Protein AF-A0A411WFN7-F1 (afdb_monomer_lite)

pLDDT: mean 80.56, std 18.32, range [38.44, 97.75]

Organism: NCBI:txid2498113

Foldseek 3Di:
DDDDDPPPPPPPPPPPPPPQDQDQDDVLVVLQAAAPPDLFQKKFKFFWDWDQDPVVRFIFTKTAGPDMGRDDDDGGIAFEWEFDADDSRDDPTDIDTHTDDDPQAGDMFMATFSDDDDRYTYGYPQCGSHWHADPQKTWGQHPVRWIWIAGNVLCVVCSNHGRNSVRIDTDDDPD

Radius of gyration: 21.37 Å; chains: 1; bounding box: 75×38×63 Å

Sequence (175 aa):
MKTGLFLLLIFICSGAWANCDDTSPDLANMLSHPIGSKEIIAVVKGSIHPEFDAEGQVYVDYFDITQSYGLTIPNGRYLLKVNRNWGNECHFYAEDVKLHEQGDGEGTIYLALSRIYGRTLVMPEGTGFGLSLNNNMVIYRTDDREVKQIEQRLFERHVLKGIPTRFWQRLKDND

Secondary structure (DSSP, 8-state):
----------------------S---HHHHTTSPTTSSS--EEEEEEEEEEEETTTTEEEEEEEEEEEESS---SEEEEEEEEE--SSS----EEEE-B--TT---SSEEEEESEEETTEEEEPTT-TT-EEEETTEEEEE-TT--EEEEEHHHHHHHTTT---GGGPEEEPP--

Structu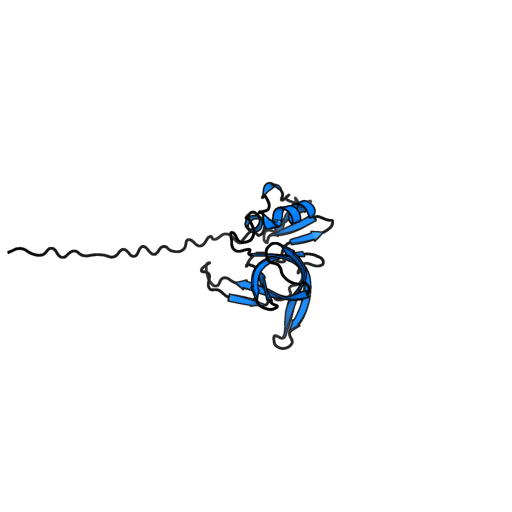re (mmCIF, N/CA/C/O backbone):
data_AF-A0A411WFN7-F1
#
_entry.id   AF-A0A411WFN7-F1
#
loop_
_atom_site.group_PDB
_atom_site.id
_atom_site.type_symbol
_atom_site.label_atom_id
_atom_site.label_alt_id
_atom_site.label_comp_id
_atom_site.label_asym_id
_atom_site.label_entity_id
_atom_site.label_seq_id
_atom_site.pdbx_PDB_ins_code
_atom_site.Cartn_x
_atom_site.Cartn_y
_atom_site.Cartn_z
_atom_site.occupancy
_atom_site.B_iso_or_equiv
_atom_site.auth_seq_id
_atom_site.auth_comp_id
_atom_site.auth_asym_id
_atom_site.auth_atom_id
_atom_site.pdbx_PDB_model_num
ATOM 1 N N . MET A 1 1 ? -56.245 21.376 -46.753 1.00 38.44 1 MET A N 1
ATOM 2 C CA . MET A 1 1 ? -55.102 20.443 -46.604 1.00 38.44 1 MET A CA 1
ATOM 3 C C . MET A 1 1 ? -53.951 21.265 -46.036 1.00 38.44 1 MET A C 1
ATOM 5 O O . MET A 1 1 ? -53.478 22.138 -46.737 1.00 38.44 1 MET A O 1
ATOM 9 N N . LYS A 1 2 ? -53.814 21.391 -44.710 1.00 42.31 2 LYS A N 1
ATOM 10 C CA . LYS A 1 2 ? -53.101 20.521 -43.749 1.00 42.31 2 LYS A CA 1
ATOM 11 C C . LYS A 1 2 ? -51.635 20.246 -44.119 1.00 42.31 2 LYS A C 1
ATOM 13 O O . LYS A 1 2 ? -51.375 19.684 -45.173 1.00 42.31 2 LYS A O 1
ATOM 18 N N . THR A 1 3 ? -50.774 20.525 -43.133 1.00 42.34 3 THR A N 1
ATOM 19 C CA . THR A 1 3 ? -49.349 20.171 -42.952 1.00 42.34 3 THR A CA 1
ATOM 20 C C . THR A 1 3 ? -48.327 21.080 -43.652 1.00 42.34 3 THR A C 1
ATOM 22 O O . THR A 1 3 ? -48.541 21.480 -44.781 1.00 42.34 3 THR A O 1
ATOM 25 N N . GLY A 1 4 ? -47.222 21.488 -43.026 1.00 45.62 4 GLY A N 1
ATOM 26 C CA . GLY A 1 4 ? -46.660 21.051 -41.749 1.00 45.62 4 GLY A CA 1
ATOM 27 C C . GLY A 1 4 ? -45.690 22.085 -41.183 1.00 45.62 4 GLY A C 1
ATOM 28 O O . GLY A 1 4 ? -44.877 22.661 -41.898 1.00 45.62 4 GLY A O 1
ATOM 29 N N . LEU A 1 5 ? -45.830 22.314 -39.880 1.00 48.91 5 LEU A N 1
ATOM 30 C CA . LEU A 1 5 ? -44.915 23.067 -39.038 1.00 48.91 5 LEU A CA 1
ATOM 31 C C . LEU A 1 5 ? -43.575 22.308 -39.003 1.00 48.91 5 LEU A C 1
ATOM 33 O O . LEU A 1 5 ? -43.537 21.159 -38.563 1.00 48.91 5 LEU A O 1
ATOM 37 N N . PHE A 1 6 ? -42.498 22.921 -39.493 1.00 50.00 6 PHE A N 1
ATOM 38 C CA . PHE A 1 6 ? -41.146 22.369 -39.396 1.00 50.00 6 PHE A CA 1
ATOM 39 C C . PHE A 1 6 ? -40.697 22.442 -37.928 1.00 50.00 6 PHE A C 1
ATOM 41 O O . PHE A 1 6 ? -40.321 23.500 -37.427 1.00 50.00 6 PHE A O 1
ATOM 48 N N . LEU A 1 7 ? -40.799 21.319 -37.215 1.00 48.34 7 LEU A N 1
ATOM 49 C CA . LEU A 1 7 ? -40.259 21.150 -35.868 1.00 48.34 7 LEU A CA 1
ATOM 50 C C . LEU A 1 7 ? -38.735 21.008 -35.963 1.00 48.34 7 LEU A C 1
ATOM 52 O O . LEU A 1 7 ? -38.207 19.951 -36.302 1.00 48.34 7 LEU A O 1
ATOM 56 N N . LEU A 1 8 ? -38.040 22.105 -35.672 1.00 49.09 8 LEU A N 1
ATOM 57 C CA . LEU A 1 8 ? -36.602 22.155 -35.425 1.00 49.09 8 LEU A CA 1
ATOM 58 C C . LEU A 1 8 ? -36.316 21.437 -34.094 1.00 49.09 8 LEU A C 1
ATOM 60 O O . LEU A 1 8 ? -36.391 22.027 -33.019 1.00 49.09 8 LEU A O 1
ATOM 64 N N . LEU A 1 9 ? -36.029 20.136 -34.163 1.00 50.72 9 LEU A N 1
ATOM 65 C CA . LEU A 1 9 ? -35.475 19.367 -33.048 1.00 50.72 9 LEU A CA 1
ATOM 66 C C . LEU A 1 9 ? -33.984 19.698 -32.927 1.00 50.72 9 LEU A C 1
ATOM 68 O O . LEU A 1 9 ? -33.127 19.006 -33.472 1.00 50.72 9 LEU A O 1
ATOM 72 N N . ILE A 1 10 ? -33.678 20.784 -32.218 1.00 55.34 10 ILE A N 1
ATOM 73 C CA . ILE A 1 10 ? -32.333 21.024 -31.696 1.00 55.34 10 ILE A CA 1
ATOM 74 C C . ILE A 1 10 ? -32.142 20.017 -30.561 1.00 55.34 10 ILE A C 1
ATOM 76 O O . ILE A 1 10 ? -32.631 20.210 -29.449 1.00 55.34 10 ILE A O 1
ATOM 80 N N . PHE A 1 11 ? -31.478 18.903 -30.869 1.00 50.41 11 PHE A N 1
ATOM 81 C CA . PHE A 1 11 ? -30.914 18.015 -29.861 1.00 50.41 11 PHE A CA 1
ATOM 82 C C . PHE A 1 11 ? -29.878 18.821 -29.076 1.00 50.41 11 PHE A C 1
ATOM 84 O O . PHE A 1 11 ? -28.750 19.026 -29.522 1.00 50.41 11 PHE A O 1
ATOM 91 N N . ILE A 1 12 ? -30.284 19.320 -27.911 1.00 50.00 12 ILE A N 1
ATOM 92 C CA . ILE A 1 12 ? -29.363 19.819 -26.899 1.00 50.00 12 ILE A CA 1
ATOM 93 C C . ILE A 1 12 ? -28.666 18.570 -26.357 1.00 50.00 12 ILE A C 1
ATOM 95 O O . ILE A 1 12 ? -29.138 17.929 -25.421 1.00 50.00 12 ILE A O 1
ATOM 99 N N . CYS A 1 13 ? -27.568 18.173 -27.002 1.00 44.47 13 CYS A N 1
ATOM 100 C CA . CYS A 1 13 ? -26.583 17.302 -26.383 1.00 44.47 13 CYS A CA 1
ATOM 101 C C . CYS A 1 13 ? -25.973 18.097 -25.230 1.00 44.47 13 CYS A C 1
ATOM 103 O O . CYS A 1 13 ? -24.957 18.771 -25.390 1.00 44.47 13 CYS A O 1
ATOM 105 N N . SER A 1 14 ? -26.634 18.059 -24.075 1.00 43.62 14 SER A N 1
ATOM 106 C CA . SER A 1 14 ? -26.025 18.405 -22.803 1.00 43.62 14 SER A CA 1
ATOM 107 C C . SER A 1 14 ? -24.877 17.423 -22.615 1.00 43.62 14 SER A C 1
ATOM 109 O O . SER A 1 14 ? -25.079 16.301 -22.155 1.00 43.62 14 SER A O 1
ATOM 111 N N . GLY A 1 15 ? -23.680 17.810 -23.055 1.00 42.88 15 GLY A N 1
ATOM 112 C CA . GLY A 1 15 ? -22.460 17.152 -22.632 1.00 42.88 15 GLY A CA 1
ATOM 113 C C . GLY A 1 15 ? -22.459 17.224 -21.117 1.00 42.88 15 GLY A C 1
ATOM 114 O O . GLY A 1 15 ? -22.283 18.299 -20.549 1.00 42.88 15 GLY A O 1
ATOM 115 N N . ALA A 1 16 ? -22.740 16.102 -20.462 1.00 48.19 16 ALA A N 1
ATOM 116 C CA . ALA A 1 16 ? -22.326 15.912 -19.092 1.00 48.19 16 ALA A CA 1
ATOM 117 C C . ALA A 1 16 ? -20.799 15.903 -19.154 1.00 48.19 16 ALA A C 1
ATOM 119 O O . ALA A 1 16 ? -20.184 14.866 -19.389 1.00 48.19 16 ALA A O 1
ATOM 120 N N . TRP A 1 17 ? -20.198 17.091 -19.078 1.00 45.41 17 TRP A N 1
ATOM 121 C CA . TRP A 1 17 ? -18.788 17.215 -18.771 1.00 45.41 17 TRP A CA 1
ATOM 122 C C . TRP A 1 17 ? -18.635 16.488 -17.445 1.00 45.41 17 TRP A C 1
ATOM 124 O O . TRP A 1 17 ? -19.295 16.849 -16.468 1.00 45.41 17 TRP A O 1
ATOM 134 N N . ALA A 1 18 ? -17.894 15.380 -17.461 1.00 45.00 18 ALA A N 1
ATOM 135 C CA . ALA A 1 18 ? -17.504 14.705 -16.242 1.00 45.00 18 ALA A CA 1
ATOM 136 C C . ALA A 1 18 ? -16.885 15.790 -15.361 1.00 45.00 18 ALA A C 1
ATOM 138 O O . ALA A 1 18 ? -15.886 16.398 -15.742 1.00 45.00 18 ALA A O 1
ATOM 139 N N . ASN A 1 19 ? -17.576 16.126 -14.273 1.00 42.53 19 ASN A N 1
ATOM 140 C CA . ASN A 1 19 ? -17.072 17.057 -13.287 1.00 42.53 19 ASN A CA 1
ATOM 141 C C . ASN A 1 19 ? -15.903 16.324 -12.642 1.00 42.53 19 ASN A C 1
ATOM 143 O O . ASN A 1 19 ? -16.118 15.438 -11.814 1.00 42.53 19 ASN A O 1
ATOM 147 N N . CYS A 1 20 ? -14.713 16.578 -13.170 1.00 54.06 20 CYS A N 1
ATOM 148 C CA . CYS A 1 20 ? -13.494 16.006 -12.651 1.00 54.06 20 CYS A CA 1
ATOM 149 C C . CYS A 1 20 ? -13.235 16.702 -11.316 1.00 54.06 20 CYS A C 1
ATOM 151 O O . CYS A 1 20 ? -13.425 17.915 -11.192 1.00 54.06 20 CYS A O 1
ATOM 153 N N . ASP A 1 21 ? -13.040 15.892 -10.285 1.00 51.84 21 ASP A N 1
ATOM 154 C CA . ASP A 1 21 ? -12.886 16.381 -8.927 1.00 51.84 21 ASP A CA 1
ATOM 155 C C . ASP A 1 21 ? -11.425 16.783 -8.752 1.00 51.84 21 ASP A C 1
ATOM 157 O O . ASP A 1 21 ? -10.597 15.910 -8.502 1.00 51.84 21 ASP A O 1
ATOM 161 N N . ASP A 1 22 ? -11.160 18.094 -8.867 1.00 49.56 22 ASP A N 1
ATOM 162 C CA . ASP A 1 22 ? -9.833 18.743 -8.845 1.00 49.56 22 ASP A CA 1
ATOM 163 C C . ASP A 1 22 ? -9.022 18.517 -7.540 1.00 49.56 22 ASP A C 1
ATOM 165 O O . ASP A 1 22 ? -8.024 19.196 -7.267 1.00 49.56 22 ASP A O 1
ATOM 169 N N . THR A 1 23 ? -9.470 17.624 -6.653 1.00 54.28 23 THR A N 1
ATOM 170 C CA . THR A 1 23 ? -8.795 17.324 -5.393 1.00 54.28 23 THR A CA 1
ATOM 171 C C . THR A 1 23 ? -7.844 16.140 -5.527 1.00 54.28 23 THR A C 1
ATOM 173 O O . THR A 1 23 ? -8.250 15.001 -5.753 1.00 54.28 23 THR A O 1
ATOM 176 N N . SER A 1 24 ? -6.552 16.410 -5.292 1.00 57.19 24 SER A N 1
ATOM 177 C CA . SER A 1 24 ? -5.525 15.371 -5.167 1.00 57.19 24 SER A CA 1
ATOM 178 C C . SER A 1 24 ? -5.991 14.273 -4.193 1.00 57.19 24 SER A C 1
ATOM 180 O O . SER A 1 24 ? -6.469 14.594 -3.095 1.00 57.19 24 SER A O 1
ATOM 182 N N . PRO A 1 25 ? -5.896 12.987 -4.571 1.00 65.19 25 PRO A N 1
ATOM 183 C CA . PRO A 1 25 ? -6.448 11.895 -3.781 1.00 65.19 25 PRO A CA 1
ATOM 184 C C . PRO A 1 25 ? -5.757 11.765 -2.412 1.00 65.19 25 PRO A C 1
ATOM 186 O O . PRO A 1 25 ? -4.608 11.350 -2.295 1.00 65.19 25 PRO A O 1
ATOM 189 N N . ASP A 1 26 ? -6.494 12.072 -1.340 1.00 79.06 26 ASP A N 1
ATOM 190 C CA . ASP A 1 26 ? -6.065 11.843 0.048 1.00 79.06 26 ASP A CA 1
ATOM 191 C C . ASP A 1 26 ? -6.248 10.362 0.419 1.00 79.06 26 ASP A C 1
ATOM 193 O O . ASP A 1 26 ? -7.374 9.891 0.626 1.00 79.06 26 ASP A O 1
ATOM 197 N N . LEU A 1 27 ? -5.142 9.623 0.565 1.00 86.12 27 LEU A N 1
ATOM 198 C CA . LEU A 1 27 ? -5.166 8.192 0.891 1.00 86.12 27 LEU A CA 1
ATOM 199 C C . LEU A 1 27 ? -5.927 7.897 2.196 1.00 86.12 27 LEU A C 1
ATOM 201 O O . LEU A 1 27 ? -6.614 6.877 2.291 1.00 86.12 27 LEU A O 1
ATOM 205 N N . ALA A 1 28 ? -5.861 8.781 3.198 1.00 88.56 28 ALA A N 1
ATOM 206 C CA . ALA A 1 28 ? -6.608 8.602 4.443 1.00 88.56 28 ALA A CA 1
ATOM 207 C C . ALA A 1 28 ? -8.126 8.702 4.212 1.00 88.56 28 ALA A C 1
ATOM 209 O O . ALA A 1 28 ? -8.896 7.968 4.838 1.00 88.56 28 ALA A O 1
ATOM 210 N N . ASN A 1 29 ? -8.557 9.568 3.290 1.00 86.62 29 ASN A N 1
ATOM 211 C CA . ASN A 1 29 ? -9.952 9.670 2.869 1.00 86.62 29 ASN A CA 1
ATOM 212 C C . ASN A 1 29 ? -10.381 8.454 2.031 1.00 86.62 29 ASN A C 1
ATOM 214 O O . ASN A 1 29 ? -11.451 7.887 2.267 1.00 86.62 29 ASN A O 1
ATOM 218 N N . MET A 1 30 ? -9.534 7.986 1.110 1.00 88.00 30 MET A N 1
ATOM 219 C CA . MET A 1 30 ? -9.810 6.774 0.329 1.00 88.00 30 MET A CA 1
ATOM 220 C C . MET A 1 30 ? -9.995 5.556 1.247 1.00 88.00 30 MET A C 1
ATOM 222 O O . MET A 1 30 ? -10.995 4.847 1.141 1.00 88.00 30 MET A O 1
ATOM 226 N N . LEU A 1 31 ? -9.095 5.372 2.221 1.00 92.44 31 LEU A N 1
ATOM 227 C CA . LEU A 1 31 ? -9.154 4.295 3.215 1.00 92.44 31 LEU A CA 1
ATOM 228 C C . LEU A 1 31 ? -10.263 4.466 4.258 1.00 92.44 31 LEU A C 1
ATOM 230 O O . LEU A 1 31 ? -10.471 3.560 5.064 1.00 92.44 31 LEU A O 1
ATOM 234 N N . SER A 1 32 ? -10.989 5.589 4.269 1.00 92.69 32 SER A N 1
ATOM 235 C CA . SER A 1 32 ? -12.176 5.747 5.119 1.00 92.69 32 SER A CA 1
ATOM 236 C C . SER A 1 32 ? -13.382 4.950 4.621 1.00 92.69 32 SER A C 1
ATOM 238 O O . SER A 1 32 ? -14.313 4.682 5.384 1.00 92.69 32 SER A O 1
ATOM 240 N N . HIS A 1 33 ? -13.328 4.501 3.368 1.00 91.19 33 HIS A N 1
ATOM 241 C CA . HIS A 1 33 ? -14.329 3.651 2.748 1.00 91.19 33 HIS A CA 1
ATOM 242 C C . HIS A 1 33 ? -13.931 2.168 2.858 1.00 91.19 33 HIS A C 1
ATOM 244 O O . HIS A 1 33 ? -12.740 1.850 2.895 1.00 91.19 33 HIS A O 1
ATOM 250 N N . PRO A 1 34 ? -14.898 1.231 2.888 1.00 91.88 34 PRO A N 1
ATOM 251 C CA . PRO A 1 34 ? -14.599 -0.196 2.818 1.00 91.88 34 PRO A CA 1
ATOM 252 C C . PRO A 1 34 ? -13.791 -0.555 1.564 1.00 91.88 34 PRO A C 1
ATOM 254 O O . PRO A 1 34 ? -14.076 -0.042 0.475 1.00 91.88 34 PRO A O 1
ATOM 257 N N . ILE A 1 35 ? -12.837 -1.483 1.690 1.00 90.81 35 ILE A N 1
ATOM 258 C CA . ILE A 1 35 ? -12.075 -1.984 0.534 1.00 90.81 35 ILE A CA 1
ATOM 259 C C . ILE A 1 35 ? -13.038 -2.581 -0.503 1.00 90.81 35 ILE A C 1
ATOM 261 O O . ILE A 1 35 ? -13.969 -3.307 -0.155 1.00 90.81 35 ILE A O 1
ATOM 265 N N . GLY A 1 36 ? -12.812 -2.262 -1.779 1.00 82.12 36 GLY A N 1
ATOM 266 C CA . GLY A 1 36 ? -13.630 -2.703 -2.911 1.00 82.12 36 GLY A CA 1
ATOM 267 C C . GLY A 1 36 ? -14.875 -1.851 -3.177 1.00 82.12 36 GLY A C 1
ATOM 268 O O . GLY A 1 36 ? -15.572 -2.101 -4.155 1.00 82.12 36 GLY A O 1
ATOM 269 N N . SER A 1 37 ? -15.168 -0.842 -2.345 1.00 77.44 37 SER A N 1
ATOM 270 C CA . SER A 1 37 ? -16.295 0.083 -2.577 1.00 77.44 37 SER A CA 1
ATOM 271 C C . SER A 1 37 ? -15.948 1.290 -3.462 1.00 77.44 37 SER A C 1
ATOM 273 O O . SER A 1 37 ? -16.844 1.978 -3.955 1.00 77.44 37 SER A O 1
ATOM 275 N N . LYS A 1 38 ? -14.652 1.558 -3.647 1.00 77.69 38 LYS A N 1
ATOM 276 C CA . LYS A 1 38 ? -14.072 2.668 -4.418 1.00 77.69 38 LYS A CA 1
ATOM 277 C C . LYS A 1 38 ? -12.850 2.147 -5.189 1.00 77.69 38 LYS A C 1
ATOM 279 O O . LYS A 1 38 ? -12.791 0.963 -5.502 1.00 77.69 38 LYS A O 1
ATOM 284 N N . GLU A 1 39 ? -11.886 3.013 -5.493 1.00 81.44 39 GLU A N 1
ATOM 285 C CA . GLU A 1 39 ? -10.688 2.666 -6.265 1.00 81.44 39 GLU A CA 1
ATOM 286 C C . GLU A 1 39 ? -9.783 1.633 -5.571 1.00 81.44 39 GLU A C 1
ATOM 288 O O . GLU A 1 39 ? -9.170 0.817 -6.248 1.00 81.44 39 GLU A O 1
ATOM 293 N N . ILE A 1 40 ? -9.723 1.613 -4.234 1.00 89.31 40 ILE A N 1
ATOM 294 C CA . ILE A 1 40 ? -8.856 0.683 -3.495 1.00 89.31 40 ILE A CA 1
ATOM 295 C C . ILE A 1 40 ? -9.499 -0.707 -3.416 1.00 89.31 40 ILE A C 1
ATOM 297 O O . ILE A 1 40 ? -10.538 -0.887 -2.775 1.00 89.31 40 ILE A O 1
ATOM 301 N N . ILE A 1 41 ? -8.833 -1.708 -3.993 1.00 92.69 41 ILE A N 1
ATOM 302 C CA . ILE A 1 41 ? -9.263 -3.117 -4.000 1.00 92.69 41 ILE A CA 1
ATOM 303 C C . ILE A 1 41 ? -8.538 -3.979 -2.961 1.00 92.69 41 ILE A C 1
ATOM 305 O O . ILE A 1 41 ? -9.021 -5.055 -2.610 1.00 92.69 41 ILE A O 1
ATOM 309 N N . ALA A 1 42 ? -7.382 -3.530 -2.470 1.00 95.44 42 ALA A N 1
ATOM 310 C CA . ALA A 1 42 ? -6.610 -4.218 -1.441 1.00 95.44 42 ALA A CA 1
ATOM 311 C C . ALA A 1 42 ? -5.633 -3.265 -0.746 1.00 95.44 42 ALA A C 1
ATOM 313 O O . ALA A 1 42 ? -5.269 -2.222 -1.287 1.00 95.44 42 ALA A O 1
ATOM 314 N N . VAL A 1 43 ? -5.169 -3.665 0.436 1.00 96.81 43 VAL A N 1
ATOM 315 C CA . VAL A 1 43 ? -4.003 -3.071 1.100 1.00 96.81 43 VAL A CA 1
ATOM 316 C C . VAL A 1 43 ? -2.997 -4.179 1.372 1.00 96.81 43 VAL A C 1
ATOM 318 O O . VAL A 1 43 ? -3.376 -5.269 1.799 1.00 96.81 43 VAL A O 1
ATOM 321 N N . VAL A 1 44 ? -1.717 -3.925 1.136 1.00 97.31 44 VAL A N 1
ATOM 322 C CA . VAL A 1 44 ? -0.631 -4.878 1.400 1.00 97.31 44 VAL A CA 1
ATOM 323 C C . VAL A 1 44 ? 0.378 -4.276 2.359 1.00 97.31 44 VAL A C 1
ATOM 325 O O . VAL A 1 44 ? 0.569 -3.067 2.373 1.00 97.31 44 VAL A O 1
ATOM 328 N N . LYS A 1 45 ? 1.017 -5.122 3.162 1.00 97.69 45 LYS A N 1
ATOM 329 C CA . LYS A 1 45 ? 2.072 -4.764 4.110 1.00 97.69 45 LYS A CA 1
ATOM 330 C C . LYS A 1 45 ? 3.370 -5.450 3.710 1.00 97.69 45 LYS A C 1
ATOM 332 O O . LYS A 1 45 ? 3.365 -6.646 3.397 1.00 97.69 45 LYS A O 1
ATOM 337 N N . GLY A 1 46 ? 4.476 -4.723 3.755 1.00 96.81 46 GLY A N 1
ATOM 338 C CA . GLY A 1 46 ? 5.755 -5.202 3.237 1.00 96.81 46 GLY A CA 1
ATOM 339 C C . GLY A 1 46 ? 6.826 -4.123 3.231 1.00 96.81 46 GLY A C 1
ATOM 340 O O . GLY A 1 46 ? 6.732 -3.170 4.002 1.00 96.81 46 GLY A O 1
ATOM 341 N N . SER A 1 47 ? 7.818 -4.279 2.362 1.00 95.19 47 SER A N 1
ATOM 342 C CA . SER A 1 47 ? 8.938 -3.348 2.189 1.00 95.19 47 SER A CA 1
ATOM 343 C C . SER A 1 47 ? 9.230 -3.095 0.713 1.00 95.19 47 SER A C 1
ATOM 345 O O . SER A 1 47 ? 9.032 -3.980 -0.125 1.00 95.19 47 SER A O 1
ATOM 347 N N . ILE A 1 48 ? 9.706 -1.886 0.407 1.00 93.12 48 ILE A N 1
ATOM 348 C CA . ILE A 1 48 ? 10.199 -1.522 -0.926 1.00 93.12 48 ILE A CA 1
ATOM 349 C C . ILE A 1 48 ? 11.617 -2.075 -1.102 1.00 93.12 48 ILE A C 1
ATOM 351 O O . ILE A 1 48 ? 12.456 -1.980 -0.206 1.00 93.12 48 ILE A O 1
ATOM 355 N N . HIS A 1 49 ? 11.869 -2.658 -2.268 1.00 92.12 49 HIS A N 1
ATOM 356 C CA . HIS A 1 49 ? 13.157 -3.173 -2.703 1.00 92.12 49 HIS A CA 1
ATOM 357 C C . HIS A 1 49 ? 13.476 -2.612 -4.091 1.00 92.12 49 HIS A C 1
ATOM 359 O O . HIS A 1 49 ? 12.935 -3.106 -5.081 1.00 92.12 49 HIS A O 1
ATOM 365 N N . PRO A 1 50 ? 14.342 -1.594 -4.178 1.00 91.56 50 PRO A N 1
ATOM 366 C CA . PRO A 1 50 ? 14.757 -1.040 -5.457 1.00 91.56 50 PRO A CA 1
ATOM 367 C C . PRO A 1 50 ? 15.642 -2.033 -6.210 1.00 91.56 50 PRO A C 1
ATOM 369 O O . PRO A 1 50 ? 16.575 -2.607 -5.639 1.00 91.56 50 PRO A O 1
ATOM 372 N N . GLU A 1 51 ? 15.391 -2.204 -7.503 1.00 92.44 51 GLU A N 1
ATOM 373 C CA . GLU A 1 51 ? 16.237 -2.993 -8.398 1.00 92.44 51 GLU A CA 1
ATOM 374 C C . GLU A 1 51 ? 16.614 -2.168 -9.630 1.00 92.44 51 GLU A C 1
ATOM 376 O O . GLU A 1 51 ? 15.825 -1.363 -10.124 1.00 92.44 51 GLU A O 1
ATOM 381 N N . PHE A 1 52 ? 17.843 -2.344 -10.122 1.00 91.19 52 PHE A N 1
ATOM 382 C CA . PHE A 1 52 ? 18.310 -1.647 -11.317 1.00 91.19 52 PHE A CA 1
ATOM 383 C C . PHE A 1 52 ? 17.810 -2.361 -12.574 1.00 91.19 52 PHE A C 1
ATOM 385 O O . PHE A 1 52 ? 18.200 -3.498 -12.845 1.00 91.19 52 PHE A O 1
ATOM 392 N N . ASP A 1 53 ? 16.982 -1.674 -13.353 1.00 89.94 53 ASP A N 1
ATOM 393 C CA . ASP A 1 53 ? 16.595 -2.086 -14.693 1.00 89.94 53 ASP A CA 1
ATOM 394 C C . ASP A 1 53 ? 17.673 -1.643 -15.691 1.00 89.94 53 ASP A C 1
ATOM 396 O O . ASP A 1 53 ? 17.845 -0.457 -15.986 1.00 89.94 53 ASP A O 1
ATOM 400 N N . ALA A 1 54 ? 18.416 -2.619 -16.215 1.00 81.44 54 ALA A N 1
ATOM 401 C CA . ALA A 1 54 ? 19.492 -2.383 -17.169 1.00 81.44 54 ALA A CA 1
ATOM 402 C C . ALA A 1 54 ? 18.991 -1.935 -18.553 1.00 81.44 54 ALA A C 1
ATOM 404 O O . ALA A 1 54 ? 19.729 -1.254 -19.267 1.00 81.44 54 ALA A O 1
ATOM 405 N N . GLU A 1 55 ? 17.766 -2.306 -18.936 1.00 86.69 55 GLU A N 1
ATOM 406 C CA . GLU A 1 55 ? 17.175 -1.953 -20.231 1.00 86.69 55 GLU A CA 1
ATOM 407 C C . GLU A 1 55 ? 16.703 -0.498 -20.214 1.00 86.69 55 GLU A C 1
ATOM 409 O O . GLU A 1 55 ? 16.997 0.265 -21.136 1.00 86.69 55 GLU A O 1
ATOM 414 N N . GLY A 1 56 ? 16.038 -0.099 -19.127 1.00 84.06 56 GLY A N 1
ATOM 415 C CA . GLY A 1 56 ? 15.616 1.281 -18.888 1.00 84.06 56 GLY A CA 1
ATOM 416 C C . GLY A 1 56 ? 16.718 2.209 -18.361 1.00 84.06 56 GLY A C 1
ATOM 417 O O . GLY A 1 56 ? 16.538 3.423 -18.385 1.00 84.06 56 GLY A O 1
ATOM 418 N N . GLN A 1 57 ? 17.848 1.663 -17.890 1.00 89.19 57 GLN A N 1
ATOM 419 C CA . GLN A 1 57 ? 18.914 2.380 -17.168 1.00 89.19 57 GLN A CA 1
ATOM 420 C C . GLN A 1 57 ? 18.410 3.172 -15.948 1.00 89.19 57 GLN A C 1
ATOM 422 O O . GLN A 1 57 ? 18.892 4.268 -15.654 1.00 89.19 57 GLN A O 1
ATOM 427 N N . VAL A 1 58 ? 17.439 2.618 -15.224 1.00 90.56 58 VAL A N 1
ATOM 428 C CA . VAL A 1 58 ? 16.772 3.269 -14.086 1.00 90.56 58 VAL A CA 1
ATOM 429 C C . VAL A 1 58 ? 16.603 2.296 -12.924 1.00 90.56 58 VAL A C 1
ATOM 431 O O . VAL A 1 58 ? 16.570 1.087 -13.120 1.00 90.56 58 VAL A O 1
ATOM 434 N N . TYR A 1 59 ? 16.484 2.811 -11.699 1.00 90.19 59 TYR A N 1
ATOM 435 C CA . TYR A 1 59 ? 16.039 2.001 -10.564 1.00 90.19 59 TYR A CA 1
ATOM 436 C C . TYR A 1 59 ? 14.514 1.992 -10.509 1.00 90.19 59 TYR A C 1
ATOM 438 O O . TYR A 1 59 ? 13.877 3.046 -10.585 1.00 90.19 59 TYR A O 1
ATOM 446 N N . VAL A 1 60 ? 13.942 0.803 -10.368 1.00 91.81 60 VAL A N 1
ATOM 447 C CA . VAL A 1 60 ? 12.499 0.579 -10.268 1.00 91.81 60 VAL A CA 1
ATOM 448 C C . VAL A 1 60 ? 12.176 -0.079 -8.936 1.00 91.81 60 VAL A C 1
ATOM 450 O O . VAL A 1 60 ? 12.960 -0.885 -8.427 1.00 91.81 60 VAL A O 1
ATOM 453 N N . ASP A 1 61 ? 11.018 0.244 -8.376 1.00 92.50 61 ASP A N 1
ATOM 454 C CA . ASP A 1 61 ? 10.612 -0.310 -7.092 1.00 92.50 61 ASP A CA 1
ATOM 455 C C . ASP A 1 61 ? 9.908 -1.658 -7.247 1.00 92.50 61 ASP A C 1
ATOM 457 O O . ASP A 1 61 ? 8.909 -1.810 -7.961 1.00 92.50 61 ASP A O 1
ATOM 461 N N . TYR A 1 62 ? 10.391 -2.636 -6.489 1.00 94.69 62 TYR A N 1
ATOM 462 C CA . TYR A 1 62 ? 9.656 -3.849 -6.171 1.00 94.69 62 TYR A CA 1
ATOM 463 C C . TYR A 1 62 ? 9.128 -3.794 -4.741 1.00 94.69 62 TYR A C 1
ATOM 465 O O . TYR A 1 62 ? 9.645 -3.080 -3.886 1.00 94.69 62 TYR A O 1
ATOM 473 N N . PHE A 1 63 ? 8.098 -4.586 -4.466 1.00 95.44 63 PHE A N 1
ATOM 474 C CA . PHE A 1 63 ? 7.494 -4.700 -3.151 1.00 95.44 63 PHE A CA 1
ATOM 475 C C . PHE A 1 63 ? 7.441 -6.146 -2.679 1.00 95.44 63 PHE A C 1
ATOM 477 O O . PHE A 1 63 ? 6.864 -7.008 -3.350 1.00 95.44 63 PHE A O 1
ATOM 484 N N . ASP A 1 64 ? 8.000 -6.392 -1.496 1.00 96.75 64 ASP A N 1
ATOM 485 C CA . ASP A 1 64 ? 7.985 -7.701 -0.852 1.00 96.75 64 ASP A CA 1
ATOM 486 C C . ASP A 1 64 ? 6.793 -7.796 0.104 1.00 96.75 64 ASP A C 1
ATOM 488 O O . ASP A 1 64 ? 6.819 -7.310 1.236 1.00 96.75 64 ASP A O 1
ATOM 492 N N . ILE A 1 65 ? 5.718 -8.436 -0.362 1.00 97.62 65 ILE A N 1
ATOM 493 C CA . ILE A 1 65 ? 4.497 -8.625 0.423 1.00 97.62 65 ILE A CA 1
ATOM 494 C C . ILE A 1 65 ? 4.744 -9.640 1.536 1.00 97.62 65 ILE A C 1
ATOM 496 O O . ILE A 1 65 ? 5.147 -10.782 1.292 1.00 97.62 65 ILE A O 1
ATOM 500 N N . THR A 1 66 ? 4.376 -9.241 2.750 1.00 97.69 66 THR A N 1
ATOM 501 C CA . THR A 1 66 ? 4.340 -10.102 3.941 1.00 97.69 66 THR A CA 1
ATOM 502 C C . THR A 1 66 ? 2.917 -10.393 4.411 1.00 97.69 66 THR A C 1
ATOM 504 O O . THR A 1 66 ? 2.673 -11.431 5.030 1.00 97.69 66 THR A O 1
ATOM 507 N N . GLN A 1 67 ? 1.977 -9.489 4.117 1.00 97.50 67 GLN A N 1
ATOM 508 C CA . GLN A 1 67 ? 0.574 -9.611 4.496 1.00 97.50 67 GLN A CA 1
ATOM 509 C C . GLN A 1 67 ? -0.322 -8.816 3.538 1.00 97.50 67 GLN A C 1
ATOM 511 O O . GLN A 1 67 ? 0.075 -7.774 3.017 1.00 97.50 67 GLN A O 1
ATOM 516 N N . SER A 1 68 ? -1.546 -9.297 3.322 1.00 97.12 68 SER A N 1
ATOM 517 C CA . SER A 1 68 ? -2.562 -8.649 2.489 1.00 97.12 68 SER A CA 1
ATOM 518 C C . SER A 1 68 ? -3.899 -8.514 3.226 1.00 97.12 68 SER A C 1
ATOM 520 O O . SER A 1 68 ? -4.238 -9.317 4.098 1.00 97.12 68 SER A O 1
ATOM 522 N N . TYR A 1 69 ? -4.650 -7.470 2.877 1.00 96.38 69 TYR A N 1
ATOM 523 C CA . TYR A 1 69 ? -5.972 -7.132 3.394 1.00 96.38 69 TYR A CA 1
ATOM 524 C C . TYR A 1 69 ? -6.917 -6.874 2.210 1.00 96.38 69 TYR A C 1
ATOM 526 O O . TYR A 1 69 ? -6.598 -6.097 1.310 1.00 96.38 69 TYR A O 1
ATOM 534 N N . GLY A 1 70 ? -8.097 -7.498 2.219 1.00 92.56 70 GLY A N 1
ATOM 535 C CA . GLY A 1 70 ? -9.111 -7.371 1.169 1.00 92.56 70 GLY A CA 1
ATOM 536 C C . GLY A 1 70 ? -9.027 -8.541 0.200 1.00 92.56 70 GLY A C 1
ATOM 537 O O . GLY A 1 70 ? -9.733 -9.532 0.372 1.00 92.56 70 GLY A O 1
ATOM 538 N N . LEU A 1 71 ? -8.129 -8.450 -0.779 1.00 92.50 71 LEU A N 1
ATOM 539 C CA . LEU A 1 71 ? -7.817 -9.558 -1.680 1.00 92.50 71 LEU A CA 1
ATOM 540 C C . LEU A 1 71 ? -6.701 -10.430 -1.105 1.00 92.50 71 LEU A C 1
ATOM 542 O O . LEU A 1 71 ? -5.713 -9.924 -0.576 1.00 92.50 71 LEU A O 1
ATOM 546 N N . THR A 1 72 ? -6.839 -11.748 -1.244 1.00 94.38 72 THR A N 1
ATOM 547 C CA . THR A 1 72 ? -5.772 -12.69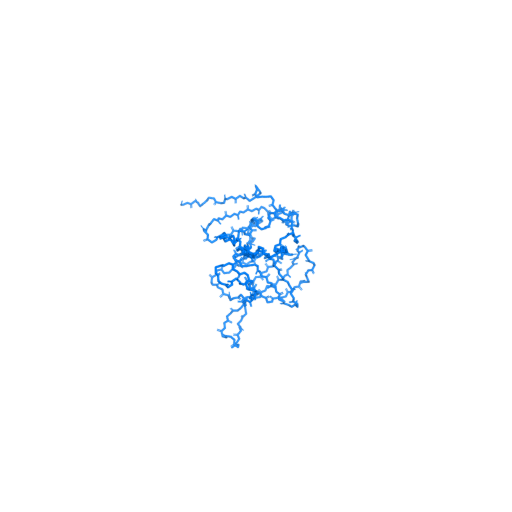1 -0.898 1.00 94.38 72 THR A CA 1
ATOM 548 C C . THR A 1 72 ? -4.663 -12.604 -1.940 1.00 94.38 72 THR A C 1
ATOM 550 O O . THR A 1 72 ? -4.807 -13.104 -3.053 1.00 94.38 72 THR A O 1
ATOM 553 N N . ILE A 1 73 ? -3.549 -11.980 -1.563 1.00 96.44 73 ILE A N 1
ATOM 554 C CA . ILE A 1 73 ? -2.359 -11.845 -2.405 1.00 96.44 73 ILE A CA 1
ATOM 555 C C . ILE A 1 73 ? -1.232 -12.668 -1.768 1.00 96.44 73 ILE A C 1
ATOM 557 O O . ILE A 1 73 ? -0.929 -12.437 -0.592 1.00 96.44 73 ILE A O 1
ATOM 561 N N . PRO A 1 74 ? -0.625 -13.632 -2.490 1.00 96.94 74 PRO A N 1
ATOM 562 C CA . PRO A 1 74 ? 0.467 -14.439 -1.960 1.00 96.94 74 PRO A CA 1
ATOM 563 C C . PRO A 1 74 ? 1.684 -13.598 -1.583 1.00 96.94 74 PRO A C 1
ATOM 565 O O . PRO A 1 74 ? 2.041 -12.655 -2.291 1.00 96.94 74 PRO A O 1
ATOM 568 N N . ASN A 1 75 ? 2.377 -14.009 -0.526 1.00 97.75 75 ASN A N 1
ATOM 569 C CA . ASN A 1 75 ? 3.641 -13.396 -0.137 1.00 97.75 75 ASN A CA 1
ATOM 570 C C . ASN A 1 75 ? 4.698 -13.540 -1.245 1.00 97.75 75 ASN A C 1
ATOM 572 O O . ASN A 1 75 ? 4.704 -14.510 -2.014 1.00 97.75 75 ASN A O 1
ATOM 576 N N . GLY A 1 76 ? 5.606 -12.570 -1.310 1.00 96.88 76 GLY A N 1
ATOM 577 C CA . GLY A 1 76 ? 6.707 -12.535 -2.271 1.00 96.88 76 GLY A CA 1
ATOM 578 C C . GLY A 1 76 ? 6.870 -11.176 -2.938 1.00 96.88 76 GLY A C 1
ATOM 579 O O . GLY A 1 76 ? 6.200 -10.215 -2.569 1.00 96.88 76 GLY A O 1
ATOM 580 N N . ARG A 1 77 ? 7.763 -11.136 -3.928 1.00 97.19 77 ARG A N 1
ATOM 581 C CA . ARG A 1 77 ? 8.159 -9.925 -4.645 1.00 97.19 77 ARG A CA 1
ATOM 582 C C . ARG A 1 77 ? 7.239 -9.614 -5.820 1.00 97.19 77 ARG A C 1
ATOM 584 O O . ARG A 1 77 ? 6.891 -10.518 -6.588 1.00 97.19 77 ARG A O 1
ATOM 591 N N . TYR A 1 78 ? 6.876 -8.345 -5.965 1.00 97.19 78 TYR A N 1
ATOM 592 C CA . TYR A 1 78 ? 6.045 -7.832 -7.052 1.00 97.19 78 TYR A CA 1
ATOM 593 C C . TYR A 1 78 ? 6.594 -6.507 -7.574 1.00 97.19 78 TYR A C 1
ATOM 595 O O . TYR A 1 78 ? 7.073 -5.697 -6.791 1.00 97.19 78 TYR A O 1
ATOM 603 N N . LEU A 1 79 ? 6.492 -6.269 -8.879 1.00 95.50 79 LEU A N 1
ATOM 604 C CA . LEU A 1 79 ? 6.805 -4.974 -9.483 1.00 95.50 79 LEU A CA 1
ATOM 605 C C . LEU A 1 79 ? 5.763 -3.934 -9.055 1.00 95.50 79 LEU A C 1
ATOM 607 O O . LEU A 1 79 ? 4.562 -4.221 -9.132 1.00 95.50 79 LEU A O 1
ATOM 611 N N . LEU A 1 80 ? 6.202 -2.736 -8.663 1.00 93.94 80 LEU A N 1
ATOM 612 C CA . LEU A 1 80 ? 5.307 -1.613 -8.401 1.00 93.94 80 LEU A CA 1
ATOM 613 C C . LEU A 1 80 ? 5.073 -0.766 -9.650 1.00 93.94 80 LEU A C 1
ATOM 615 O O . LEU A 1 80 ? 5.990 -0.392 -10.384 1.00 93.94 80 LEU A O 1
ATOM 619 N N . LYS A 1 81 ? 3.807 -0.413 -9.848 1.00 93.00 81 LYS A N 1
ATOM 620 C CA . LYS A 1 81 ? 3.362 0.579 -10.818 1.00 93.00 81 LYS A CA 1
ATOM 621 C C . LYS A 1 81 ? 2.450 1.607 -10.167 1.00 93.00 81 LYS A C 1
ATOM 623 O O . LYS A 1 81 ? 1.829 1.334 -9.139 1.00 93.00 81 LYS A O 1
ATOM 628 N N . VAL A 1 82 ? 2.332 2.761 -10.809 1.00 88.69 82 VAL A N 1
ATOM 629 C CA . VAL A 1 82 ? 1.381 3.814 -10.444 1.00 88.69 82 VAL A CA 1
ATOM 630 C C . VAL A 1 82 ? 0.405 4.005 -11.598 1.00 88.69 82 VAL A C 1
ATOM 632 O O . VAL A 1 82 ? 0.818 4.131 -12.752 1.00 88.69 82 VAL A O 1
ATOM 635 N N . ASN A 1 83 ? -0.888 4.001 -11.287 1.00 85.31 83 ASN A N 1
ATOM 636 C CA . ASN A 1 83 ? -1.934 4.410 -12.216 1.00 85.31 83 ASN A CA 1
ATOM 637 C C . ASN A 1 83 ? -1.794 5.921 -12.445 1.00 85.31 83 ASN A C 1
ATOM 639 O O . ASN A 1 83 ? -1.864 6.665 -11.475 1.00 85.31 83 ASN A O 1
ATOM 643 N N . ARG A 1 84 ? -1.564 6.375 -13.679 1.00 70.81 84 ARG A N 1
ATOM 644 C CA . ARG A 1 84 ? -1.450 7.799 -14.023 1.00 70.81 84 ARG A CA 1
ATOM 645 C C . ARG A 1 84 ? -2.701 8.297 -14.725 1.00 70.81 84 ARG A C 1
ATOM 647 O O . ARG A 1 84 ? -3.205 7.630 -15.629 1.00 70.81 84 ARG A O 1
ATOM 654 N N . ASN A 1 85 ? -3.125 9.512 -14.390 1.00 65.12 85 ASN A N 1
ATOM 655 C CA . ASN A 1 85 ? -4.120 10.253 -15.155 1.00 65.12 85 ASN A CA 1
ATOM 656 C C . ASN A 1 85 ? -3.416 11.183 -16.163 1.00 65.12 85 ASN A C 1
ATOM 658 O O . ASN A 1 85 ? -2.526 11.950 -15.807 1.00 65.12 85 ASN A O 1
ATOM 662 N N . TRP A 1 86 ? -3.798 11.128 -17.445 1.00 45.25 86 TRP A N 1
ATOM 663 C CA . TRP A 1 86 ? -3.284 12.047 -18.474 1.00 45.25 86 TRP A CA 1
ATOM 664 C C . TRP A 1 86 ? -4.291 13.171 -18.772 1.00 45.25 86 TRP A C 1
ATOM 666 O O . TRP A 1 86 ? -5.396 12.908 -19.244 1.00 45.25 86 TRP A O 1
ATOM 676 N N . GLY A 1 87 ? -3.870 14.429 -18.585 1.00 42.16 87 GLY A N 1
ATOM 677 C CA . GLY A 1 87 ? -4.677 15.641 -18.817 1.00 42.16 87 GLY A CA 1
ATOM 678 C C . GLY A 1 87 ? -5.290 16.204 -17.532 1.00 42.16 87 GLY A C 1
ATOM 679 O O . GLY A 1 87 ? -5.064 15.644 -16.466 1.00 42.16 87 GLY A O 1
ATOM 680 N N . ASN A 1 88 ? -6.054 17.304 -17.626 1.00 41.84 88 ASN A N 1
ATOM 681 C CA . ASN A 1 88 ? -6.895 17.808 -16.526 1.00 41.84 88 ASN A CA 1
ATOM 682 C C . ASN A 1 88 ? -7.972 16.755 -16.193 1.00 41.84 88 ASN A C 1
ATOM 684 O O . ASN A 1 88 ? -9.107 16.844 -16.657 1.00 41.84 88 ASN A O 1
ATOM 688 N N . GLU A 1 89 ? -7.555 15.714 -15.477 1.00 50.97 89 GLU A N 1
ATOM 689 C CA . GLU A 1 89 ? -8.379 14.759 -14.739 1.00 50.97 89 GLU A CA 1
ATOM 690 C C . GLU A 1 89 ? -9.386 13.932 -15.551 1.00 50.97 89 GLU A C 1
ATOM 692 O O . GLU A 1 89 ? -10.309 13.320 -15.018 1.00 50.97 89 GLU A O 1
ATOM 697 N N . CYS A 1 90 ? -9.156 13.799 -16.855 1.00 52.75 90 CYS A N 1
ATOM 698 C CA . CYS A 1 90 ? -9.819 12.781 -17.660 1.00 52.75 90 CYS A CA 1
ATOM 699 C C . CYS A 1 90 ? -9.030 11.469 -17.566 1.00 52.75 90 CYS A C 1
ATOM 701 O O . CYS A 1 90 ? -7.907 11.379 -18.058 1.00 52.75 90 CYS A O 1
ATOM 703 N N . HIS A 1 91 ? -9.627 10.444 -16.949 1.00 53.12 91 HIS A N 1
ATOM 704 C CA . HIS A 1 91 ? -9.033 9.115 -16.767 1.00 53.12 91 HIS A CA 1
ATOM 705 C C . HIS A 1 91 ? -8.737 8.410 -18.105 1.00 53.12 91 HIS A C 1
ATOM 707 O O . HIS A 1 91 ? -9.499 7.559 -18.569 1.00 53.12 91 HIS A O 1
ATOM 713 N N . PHE A 1 92 ? -7.605 8.720 -18.731 1.00 53.66 92 PHE A N 1
ATOM 714 C CA . PHE A 1 92 ? -6.960 7.792 -19.649 1.00 53.66 92 PHE A CA 1
ATOM 715 C C . PHE A 1 92 ? -6.102 6.847 -18.820 1.00 53.66 92 PHE A C 1
ATOM 717 O O . PHE A 1 92 ? -5.140 7.269 -18.191 1.00 53.66 92 PHE A O 1
ATOM 724 N N . TYR A 1 93 ? -6.488 5.572 -18.801 1.00 64.44 93 TYR A N 1
ATOM 725 C CA . TYR A 1 93 ? -5.762 4.528 -18.089 1.00 64.44 93 TYR A CA 1
ATOM 726 C C . TYR A 1 93 ? -4.347 4.381 -18.662 1.00 64.44 93 TYR A C 1
ATOM 728 O O . TYR A 1 93 ? -4.175 3.921 -19.795 1.00 64.44 93 TYR A O 1
ATOM 736 N N . ALA A 1 94 ? -3.353 4.752 -17.861 1.00 75.12 94 ALA A N 1
ATOM 737 C CA . ALA A 1 94 ? -1.943 4.500 -18.104 1.00 75.12 94 ALA A CA 1
ATOM 738 C C . ALA A 1 94 ? -1.303 3.994 -16.808 1.00 75.12 94 ALA A C 1
ATOM 740 O O . ALA A 1 94 ? -1.639 4.450 -15.720 1.00 75.12 94 ALA A O 1
ATOM 741 N N . GLU A 1 95 ? -0.380 3.044 -16.913 1.00 83.19 95 GLU A N 1
ATOM 742 C CA . GLU A 1 95 ? 0.368 2.543 -15.763 1.00 83.19 95 GLU A CA 1
ATOM 743 C C . GLU A 1 95 ? 1.857 2.662 -16.040 1.00 83.19 95 GLU A C 1
ATOM 745 O O . GLU A 1 95 ? 2.397 1.942 -16.888 1.00 83.19 95 GLU A O 1
ATOM 750 N N . ASP A 1 96 ? 2.516 3.517 -15.271 1.00 86.31 96 ASP A N 1
ATOM 751 C CA . ASP A 1 96 ? 3.958 3.693 -15.341 1.00 86.31 96 ASP A CA 1
ATOM 752 C C . ASP A 1 96 ? 4.637 2.867 -14.248 1.00 86.31 96 ASP A C 1
ATOM 754 O O . ASP A 1 96 ? 4.094 2.656 -13.158 1.00 86.31 96 ASP A O 1
ATOM 758 N N . VAL A 1 97 ? 5.837 2.369 -14.549 1.00 86.56 97 VAL A N 1
ATOM 759 C CA . VAL A 1 97 ? 6.687 1.734 -13.538 1.00 86.56 97 VAL A CA 1
ATOM 760 C C . VAL A 1 97 ? 7.019 2.767 -12.466 1.00 86.56 97 VAL A C 1
ATOM 762 O O . VAL A 1 97 ? 7.376 3.902 -12.789 1.00 86.56 97 VAL A O 1
ATOM 765 N N . LYS A 1 98 ? 6.892 2.389 -11.188 1.00 85.94 98 LYS A N 1
ATOM 766 C CA . LYS A 1 98 ? 7.313 3.265 -10.093 1.00 85.94 98 LYS A CA 1
ATOM 767 C C . LYS A 1 98 ? 8.839 3.319 -10.090 1.00 85.94 98 LYS A C 1
ATOM 769 O O . LYS A 1 98 ? 9.507 2.327 -9.801 1.00 85.94 98 LYS A O 1
ATOM 774 N N . LEU A 1 99 ? 9.367 4.479 -10.466 1.00 85.62 99 LEU A N 1
ATOM 775 C CA . LEU A 1 99 ? 10.788 4.774 -10.359 1.00 85.62 99 LEU A CA 1
ATOM 776 C C . LEU A 1 99 ? 11.151 4.978 -8.891 1.00 85.62 99 LEU A C 1
ATOM 778 O O . LEU A 1 99 ? 10.392 5.617 -8.151 1.00 85.62 99 LEU A O 1
ATOM 782 N N . HIS A 1 100 ? 12.318 4.459 -8.522 1.00 86.00 100 HIS A N 1
ATOM 783 C CA . HIS A 1 100 ? 12.878 4.658 -7.198 1.00 86.00 100 HIS A CA 1
ATOM 784 C C . HIS A 1 100 ? 13.320 6.119 -7.036 1.00 86.00 100 HIS A C 1
ATOM 786 O O . HIS A 1 100 ? 14.115 6.635 -7.828 1.00 86.00 100 HIS A O 1
ATOM 792 N N . GLU A 1 101 ? 12.815 6.784 -6.007 1.00 79.69 101 GLU A N 1
ATOM 793 C CA . GLU A 1 101 ? 13.110 8.162 -5.640 1.00 79.69 101 GLU A CA 1
ATOM 794 C C . GLU A 1 101 ? 13.791 8.215 -4.265 1.00 79.69 101 GLU A C 1
ATOM 796 O O . GLU A 1 101 ? 13.542 7.420 -3.357 1.00 79.69 101 GLU A O 1
ATOM 801 N N . GLN A 1 102 ? 14.689 9.185 -4.091 1.00 56.81 102 GLN A N 1
ATOM 802 C CA . GLN A 1 102 ? 15.419 9.347 -2.839 1.00 56.81 102 GLN A CA 1
ATOM 803 C C . GLN A 1 102 ? 14.437 9.748 -1.721 1.00 56.81 102 GLN A C 1
ATOM 805 O O . GLN A 1 102 ? 13.892 10.849 -1.741 1.00 56.81 102 GLN A O 1
ATOM 810 N N . GLY A 1 103 ? 14.213 8.854 -0.752 1.00 59.41 103 GLY A N 1
ATOM 811 C CA . GLY A 1 103 ? 13.221 9.040 0.315 1.00 59.41 103 GLY A CA 1
ATOM 812 C C . GLY A 1 103 ? 11.979 8.151 0.206 1.00 59.41 103 GLY A C 1
ATOM 813 O O . GLY A 1 103 ? 11.088 8.288 1.048 1.00 59.41 103 GLY A O 1
ATOM 814 N N . ASP A 1 104 ? 11.928 7.230 -0.767 1.00 60.66 104 ASP A N 1
ATOM 815 C CA . ASP A 1 104 ? 10.955 6.133 -0.755 1.00 60.66 104 ASP A CA 1
ATOM 816 C C . ASP A 1 104 ? 10.989 5.413 0.606 1.00 60.66 104 ASP A C 1
ATOM 818 O O . ASP A 1 104 ? 12.042 5.254 1.230 1.00 60.66 104 ASP A O 1
ATOM 822 N N . GLY A 1 105 ? 9.812 5.022 1.101 1.00 62.50 105 GLY A N 1
ATOM 823 C CA . GLY A 1 105 ? 9.632 4.569 2.479 1.00 62.50 105 GLY A CA 1
ATOM 824 C C . GLY A 1 105 ? 10.564 3.420 2.876 1.00 62.50 105 GLY A C 1
ATOM 825 O O . GLY A 1 105 ? 10.382 2.285 2.442 1.00 62.50 105 GLY A O 1
ATOM 826 N N . GLU A 1 106 ? 11.519 3.699 3.766 1.00 71.25 106 GLU A N 1
ATOM 827 C CA . GLU A 1 106 ? 12.349 2.667 4.385 1.00 71.25 106 GLU A CA 1
ATOM 828 C C . GLU A 1 106 ? 11.562 1.882 5.448 1.00 71.25 106 GLU A C 1
ATOM 830 O O . GLU A 1 106 ? 10.760 2.427 6.213 1.00 71.25 106 GLU A O 1
ATOM 835 N N . GLY A 1 107 ? 11.834 0.578 5.533 1.00 87.88 107 GLY A N 1
ATOM 836 C CA . GLY A 1 107 ? 11.234 -0.307 6.529 1.00 87.88 107 GLY A CA 1
ATOM 837 C C . GLY A 1 107 ? 9.883 -0.883 6.106 1.00 87.88 107 GLY A C 1
ATOM 838 O O . GLY A 1 107 ? 9.660 -1.213 4.943 1.00 87.88 107 GLY A O 1
ATOM 839 N N . THR A 1 108 ? 8.998 -1.104 7.083 1.00 94.75 108 THR A N 1
ATOM 840 C CA . THR A 1 108 ? 7.668 -1.670 6.820 1.00 94.75 108 THR A CA 1
ATOM 841 C C . THR A 1 108 ? 6.699 -0.571 6.410 1.00 94.75 108 THR A C 1
ATOM 843 O O . THR A 1 108 ? 6.533 0.409 7.134 1.00 94.75 108 THR A O 1
ATOM 846 N N . ILE A 1 109 ? 5.997 -0.773 5.302 1.00 94.62 109 ILE A N 1
ATOM 847 C CA . ILE A 1 109 ? 4.974 0.140 4.799 1.00 94.62 109 ILE A CA 1
ATOM 848 C C . ILE A 1 109 ? 3.685 -0.612 4.452 1.00 94.62 109 ILE A C 1
ATOM 850 O O . ILE A 1 109 ? 3.692 -1.829 4.241 1.00 94.62 109 ILE A O 1
ATOM 854 N N . TYR A 1 110 ? 2.582 0.130 4.374 1.00 96.00 110 TYR A N 1
ATOM 855 C CA . TYR A 1 110 ? 1.322 -0.320 3.800 1.00 96.00 110 TYR A CA 1
ATOM 856 C C . TYR A 1 110 ? 1.079 0.390 2.473 1.00 96.00 110 TYR A C 1
ATOM 858 O O . TYR A 1 110 ? 1.083 1.620 2.426 1.00 96.00 110 TYR A O 1
ATOM 866 N N . LEU A 1 111 ? 0.807 -0.376 1.420 1.00 94.50 111 LEU A N 1
ATOM 867 C CA . LEU A 1 111 ? 0.434 0.149 0.109 1.00 94.50 111 LEU A CA 1
ATOM 868 C C . LEU A 1 111 ? -1.036 -0.148 -0.169 1.00 94.50 111 LEU A C 1
ATOM 870 O O . LEU A 1 111 ? -1.481 -1.288 -0.019 1.00 94.50 111 LEU A O 1
ATOM 874 N N . ALA A 1 112 ? -1.782 0.872 -0.584 1.00 94.19 112 ALA A N 1
ATOM 875 C CA . ALA A 1 112 ? -3.113 0.693 -1.142 1.00 94.19 112 ALA A CA 1
ATOM 876 C C . ALA A 1 112 ? -3.014 0.389 -2.636 1.00 94.19 112 ALA A C 1
ATOM 878 O O . ALA A 1 112 ? -2.225 1.000 -3.351 1.00 94.19 112 ALA A O 1
ATOM 879 N N . LEU A 1 113 ? -3.820 -0.563 -3.096 1.00 93.94 113 LEU A N 1
ATOM 880 C CA . LEU A 1 113 ? -3.785 -1.055 -4.465 1.00 93.94 113 LEU A CA 1
ATOM 881 C C . LEU A 1 113 ? -5.103 -0.763 -5.168 1.00 93.94 113 LEU A C 1
ATOM 883 O O . LEU A 1 113 ? -6.167 -1.063 -4.622 1.00 93.94 113 LEU A O 1
ATOM 887 N N . SER A 1 114 ? -5.026 -0.254 -6.395 1.00 91.50 114 SER A N 1
ATOM 888 C CA . SER A 1 114 ? -6.165 -0.130 -7.312 1.00 91.50 114 SER A CA 1
ATOM 889 C C . SER A 1 114 ? -6.306 -1.345 -8.225 1.00 91.50 114 SER A C 1
ATOM 891 O O . SER A 1 114 ? -7.405 -1.677 -8.676 1.00 91.50 114 SER A O 1
ATOM 893 N N . ARG A 1 115 ? -5.197 -2.049 -8.488 1.00 91.12 115 ARG A N 1
ATOM 894 C CA . ARG A 1 115 ? -5.169 -3.240 -9.340 1.00 91.12 115 ARG A CA 1
ATOM 895 C C . ARG A 1 115 ? -4.028 -4.184 -8.963 1.00 91.12 115 ARG A C 1
ATOM 897 O O . ARG A 1 115 ? -3.001 -3.781 -8.423 1.00 91.12 115 ARG A O 1
ATOM 904 N N . ILE A 1 116 ? -4.220 -5.459 -9.285 1.00 92.75 116 ILE A N 1
ATOM 905 C CA . ILE A 1 116 ? -3.185 -6.491 -9.267 1.00 92.75 116 ILE A CA 1
ATOM 906 C C . ILE A 1 116 ? -3.335 -7.381 -10.500 1.00 92.75 116 ILE A C 1
ATOM 908 O O . ILE A 1 116 ? -4.447 -7.781 -10.849 1.00 92.75 116 ILE A O 1
ATOM 912 N N . TYR A 1 117 ? -2.222 -7.706 -11.154 1.00 94.00 117 TYR A N 1
ATOM 913 C CA . TYR A 1 117 ? -2.185 -8.705 -12.218 1.00 94.00 117 TYR A CA 1
ATOM 914 C C . TYR A 1 117 ? -0.801 -9.359 -12.287 1.00 94.00 117 TYR A C 1
ATOM 916 O O . TYR A 1 117 ? 0.229 -8.695 -12.195 1.00 94.00 117 TYR A O 1
ATOM 924 N N . GLY A 1 118 ? -0.763 -10.688 -12.423 1.00 93.56 118 GLY A N 1
ATOM 925 C CA . GLY A 1 118 ? 0.493 -11.442 -12.398 1.00 93.56 118 GLY A CA 1
ATOM 926 C C . GLY A 1 118 ? 1.337 -11.133 -11.152 1.00 93.56 118 GLY A C 1
ATOM 927 O O . GLY A 1 118 ? 0.881 -11.317 -10.025 1.00 93.56 118 GLY A O 1
ATOM 928 N N . ARG A 1 119 ? 2.571 -10.662 -11.371 1.00 95.50 119 ARG A N 1
ATOM 929 C CA . ARG A 1 119 ? 3.509 -10.202 -10.332 1.00 95.50 119 ARG A CA 1
ATOM 930 C C . ARG A 1 119 ? 3.631 -8.672 -10.296 1.00 95.50 119 ARG A C 1
ATOM 932 O O . ARG A 1 119 ? 4.694 -8.152 -9.982 1.00 95.50 119 ARG A O 1
ATOM 939 N N . THR A 1 120 ? 2.556 -7.955 -10.609 1.00 96.06 120 THR A N 1
ATOM 940 C CA . THR A 1 120 ? 2.520 -6.487 -10.615 1.00 96.06 120 THR A CA 1
ATOM 941 C C . THR A 1 120 ? 1.434 -5.965 -9.683 1.00 96.06 120 THR A C 1
ATOM 943 O O . THR A 1 120 ? 0.287 -6.415 -9.744 1.00 96.06 120 THR A O 1
ATOM 946 N N . LEU A 1 121 ? 1.804 -5.008 -8.833 1.00 95.62 121 LEU A N 1
ATOM 947 C CA . LEU A 1 121 ? 0.891 -4.240 -7.991 1.00 95.62 121 LEU A CA 1
ATOM 948 C C . LEU A 1 121 ? 0.769 -2.832 -8.561 1.00 95.62 121 LEU A C 1
ATOM 950 O O . LEU A 1 121 ? 1.773 -2.227 -8.935 1.00 95.62 121 LEU A O 1
ATOM 954 N N . VAL A 1 122 ? -0.451 -2.309 -8.596 1.00 92.88 122 VAL A N 1
ATOM 955 C CA . VAL A 1 122 ? -0.726 -0.970 -9.113 1.00 92.88 122 VAL A CA 1
ATOM 956 C C . VAL A 1 122 ? -1.298 -0.123 -7.990 1.00 92.88 122 VAL A C 1
ATOM 958 O O . VAL A 1 122 ? -2.335 -0.463 -7.412 1.00 92.88 122 VAL A O 1
ATOM 961 N N . MET A 1 123 ? -0.604 0.965 -7.680 1.00 91.69 123 MET A N 1
ATOM 962 C CA . MET A 1 123 ? -1.035 1.971 -6.717 1.00 91.69 123 MET A CA 1
ATOM 963 C C . MET A 1 123 ? -1.878 3.039 -7.428 1.00 91.69 123 MET A C 1
ATOM 965 O O . MET A 1 123 ? -1.594 3.351 -8.590 1.00 91.69 123 MET A O 1
ATOM 969 N N . PRO A 1 124 ? -2.905 3.607 -6.775 1.00 86.25 124 PRO A N 1
ATOM 970 C CA . PRO A 1 124 ? -3.548 4.820 -7.268 1.00 86.25 124 PRO A CA 1
ATOM 971 C C . PRO A 1 124 ? -2.545 5.983 -7.365 1.00 86.25 124 PRO A C 1
ATOM 973 O O . PRO A 1 124 ? -1.548 6.019 -6.641 1.00 86.25 124 PRO A O 1
ATOM 976 N N . GLU A 1 125 ? -2.809 6.946 -8.248 1.00 80.56 125 GLU A N 1
ATOM 977 C CA . GLU A 1 125 ? -2.040 8.196 -8.283 1.00 80.56 125 GLU A CA 1
ATOM 978 C C . GLU A 1 125 ? -2.179 8.953 -6.953 1.00 80.56 125 GLU A C 1
ATOM 980 O O . GLU A 1 125 ? -3.177 8.797 -6.255 1.00 80.56 125 GLU A O 1
ATOM 985 N N . GLY A 1 126 ? -1.187 9.763 -6.577 1.00 75.56 126 GLY A N 1
ATOM 986 C CA . GLY A 1 126 ? -1.2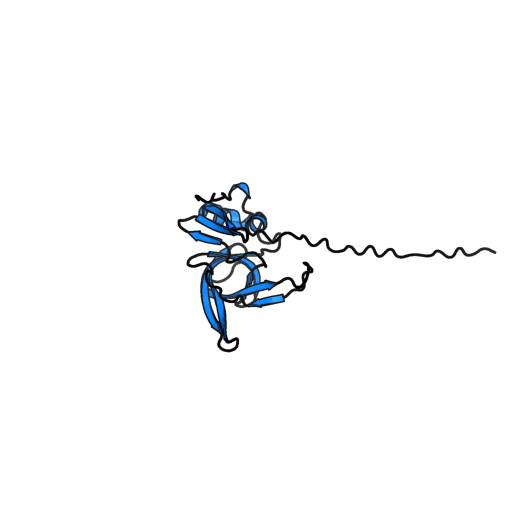63 10.635 -5.393 1.00 75.56 126 GLY A CA 1
ATOM 987 C C . GLY A 1 126 ? -1.258 9.929 -4.027 1.00 75.56 126 GLY A C 1
ATOM 988 O O . GLY A 1 126 ? -1.239 10.587 -2.992 1.00 75.56 126 GLY A O 1
ATOM 989 N N . THR A 1 127 ? -1.174 8.593 -3.965 1.00 78.69 127 THR A N 1
ATOM 990 C CA . THR A 1 127 ? -1.054 7.875 -2.678 1.00 78.69 127 THR A CA 1
ATOM 991 C C . THR A 1 127 ? 0.362 7.900 -2.079 1.00 78.69 127 THR A C 1
ATOM 993 O O . THR A 1 127 ? 0.604 7.275 -1.043 1.00 78.69 127 THR A O 1
ATOM 996 N N . GLY A 1 128 ? 1.295 8.615 -2.720 1.00 70.88 128 GLY A N 1
ATOM 997 C CA . GLY A 1 128 ? 2.689 8.766 -2.298 1.00 70.88 128 GLY A CA 1
ATOM 998 C C . GLY A 1 128 ? 3.425 7.429 -2.138 1.00 70.88 128 GLY A C 1
ATOM 999 O O . GLY A 1 128 ? 3.161 6.466 -2.856 1.00 70.88 128 GLY A O 1
ATOM 1000 N N . PHE A 1 129 ? 4.314 7.354 -1.141 1.00 75.56 129 PHE A N 1
ATOM 1001 C CA . PHE A 1 129 ? 5.055 6.142 -0.742 1.00 75.56 129 PHE A CA 1
ATOM 1002 C C . PHE A 1 129 ? 4.227 5.181 0.139 1.00 75.56 129 PHE A C 1
ATOM 1004 O O . PHE A 1 129 ? 4.776 4.334 0.847 1.00 75.56 129 PHE A O 1
ATOM 1011 N N . GLY A 1 130 ? 2.901 5.349 0.154 1.00 87.00 130 GLY A N 1
ATOM 1012 C CA . GLY A 1 130 ? 1.992 4.656 1.057 1.00 87.00 130 GLY A CA 1
ATOM 1013 C C . GLY A 1 130 ? 2.115 5.114 2.512 1.00 87.00 130 GLY A C 1
ATOM 1014 O O . GLY A 1 130 ? 2.376 6.279 2.814 1.00 87.00 130 GLY A O 1
ATOM 1015 N N . LEU A 1 131 ? 1.867 4.189 3.438 1.00 92.12 131 LEU A N 1
ATOM 1016 C CA . LEU A 1 131 ? 1.806 4.461 4.873 1.00 92.12 131 LEU A CA 1
ATOM 1017 C C . LEU A 1 131 ? 2.960 3.768 5.597 1.00 92.12 131 LEU A C 1
ATOM 1019 O O . LEU A 1 131 ? 2.993 2.542 5.679 1.00 92.12 131 LEU A O 1
ATOM 1023 N N . SER A 1 132 ? 3.887 4.530 6.166 1.00 92.94 132 SER A N 1
ATOM 1024 C CA . SER A 1 132 ? 5.029 3.959 6.894 1.00 92.94 132 SER A CA 1
ATOM 1025 C C . SER A 1 132 ? 4.633 3.443 8.278 1.00 92.94 132 SER A C 1
ATOM 1027 O O . SER A 1 132 ? 3.795 4.037 8.952 1.00 92.94 132 SER A O 1
ATOM 1029 N N . LEU A 1 133 ? 5.233 2.340 8.724 1.00 93.75 133 LEU A N 1
ATOM 1030 C CA . LEU A 1 133 ? 5.062 1.811 10.074 1.00 93.75 133 LEU A CA 1
ATOM 1031 C C . LEU A 1 133 ? 6.286 2.154 10.923 1.00 93.75 133 LEU A C 1
ATOM 1033 O O . LEU A 1 133 ? 7.379 1.653 10.674 1.00 93.75 133 LEU A O 1
ATOM 1037 N N . ASN A 1 134 ? 6.090 2.949 11.972 1.00 92.38 134 ASN A N 1
ATOM 1038 C CA . ASN A 1 134 ? 7.138 3.297 12.928 1.00 92.38 134 ASN A CA 1
ATOM 1039 C C . ASN A 1 134 ? 6.585 3.234 14.356 1.00 92.38 134 ASN A C 1
ATOM 1041 O O . ASN A 1 134 ? 5.543 3.817 14.635 1.00 92.38 134 ASN A O 1
ATOM 1045 N N . ASN A 1 135 ? 7.261 2.529 15.267 1.00 91.69 135 ASN A N 1
ATOM 1046 C CA . ASN A 1 135 ? 6.879 2.438 16.684 1.00 91.69 135 ASN A CA 1
ATOM 1047 C C . ASN A 1 135 ? 5.389 2.095 16.919 1.00 91.69 135 ASN A C 1
ATOM 1049 O O . ASN A 1 135 ? 4.731 2.696 17.765 1.00 91.69 135 ASN A O 1
ATOM 1053 N N . ASN A 1 136 ? 4.849 1.120 16.175 1.00 95.06 136 ASN A N 1
ATOM 1054 C CA . ASN A 1 136 ? 3.427 0.723 16.186 1.00 95.06 136 ASN A CA 1
ATOM 1055 C C . ASN A 1 136 ? 2.439 1.816 15.734 1.00 95.06 136 ASN A C 1
ATOM 1057 O O . ASN A 1 136 ? 1.235 1.685 15.961 1.00 95.06 136 ASN A O 1
ATOM 1061 N N . MET A 1 137 ? 2.921 2.863 15.070 1.00 95.19 137 MET A N 1
ATOM 1062 C CA . MET A 1 137 ? 2.114 3.910 14.456 1.00 95.19 137 MET A CA 1
ATOM 1063 C C . MET A 1 137 ? 2.225 3.815 12.938 1.00 95.19 137 MET A C 1
ATOM 1065 O O . MET A 1 137 ? 3.319 3.743 12.381 1.00 95.19 137 MET A O 1
ATOM 1069 N N . VAL A 1 138 ? 1.077 3.803 12.273 1.00 94.81 138 VAL A N 1
ATOM 1070 C CA . VAL A 1 138 ? 0.962 3.933 10.823 1.00 94.81 138 VAL A CA 1
ATOM 1071 C C . VAL A 1 138 ? 0.919 5.418 10.512 1.00 94.81 138 VAL A C 1
ATOM 1073 O O . VAL A 1 138 ? 0.022 6.115 10.983 1.00 94.81 138 VAL A O 1
ATOM 1076 N N . ILE A 1 139 ? 1.906 5.889 9.763 1.00 92.06 139 ILE A N 1
ATOM 1077 C CA . ILE A 1 139 ? 2.167 7.295 9.480 1.00 92.06 139 ILE A CA 1
ATOM 1078 C C . ILE A 1 139 ? 1.957 7.531 7.989 1.00 92.06 139 ILE A C 1
ATOM 1080 O O . ILE A 1 139 ? 2.635 6.931 7.151 1.00 92.06 139 ILE A O 1
ATOM 1084 N N . TYR A 1 140 ? 1.042 8.439 7.681 1.00 88.88 140 TYR A N 1
ATOM 1085 C CA . TYR A 1 140 ? 0.807 8.981 6.355 1.00 88.88 140 TYR A CA 1
ATOM 1086 C C . TYR A 1 140 ? 1.406 10.382 6.277 1.00 88.88 140 TYR A C 1
ATOM 1088 O O . TYR A 1 140 ? 1.122 11.216 7.138 1.00 88.88 140 TYR A O 1
ATOM 1096 N N . ARG A 1 141 ? 2.220 10.636 5.255 1.00 84.44 141 ARG A N 1
ATOM 1097 C CA . ARG A 1 141 ? 2.691 11.977 4.913 1.00 84.44 141 ARG A CA 1
ATOM 1098 C C . ARG A 1 141 ? 2.028 12.365 3.603 1.00 84.44 141 ARG A C 1
ATOM 1100 O O . ARG A 1 141 ? 2.228 11.675 2.608 1.00 84.44 141 ARG A O 1
ATOM 1107 N N . THR A 1 142 ? 1.215 13.406 3.635 1.00 74.12 142 THR A N 1
ATOM 1108 C CA . THR A 1 142 ? 0.614 14.002 2.441 1.00 74.12 142 THR A CA 1
ATOM 1109 C C . THR A 1 142 ? 1.607 14.946 1.761 1.00 74.12 142 THR A C 1
ATOM 1111 O O . THR A 1 142 ? 2.584 15.391 2.371 1.00 74.12 142 THR A O 1
ATOM 1114 N N . ASP A 1 143 ? 1.355 15.270 0.493 1.00 68.38 143 ASP A N 1
ATOM 1115 C CA . ASP A 1 143 ? 2.223 16.149 -0.304 1.00 68.38 143 ASP A CA 1
ATOM 1116 C C . ASP A 1 143 ? 2.317 17.578 0.266 1.00 68.38 143 ASP A C 1
ATOM 1118 O O . ASP A 1 143 ? 3.343 18.246 0.136 1.00 68.38 143 ASP A O 1
ATOM 1122 N N . ASP A 1 144 ? 1.278 18.034 0.974 1.00 68.19 144 ASP A N 1
ATOM 1123 C CA . ASP A 1 144 ? 1.250 19.303 1.717 1.00 68.19 144 ASP A CA 1
ATOM 1124 C C . ASP A 1 144 ? 2.024 19.254 3.049 1.00 68.19 144 ASP A C 1
ATOM 1126 O O . ASP A 1 144 ? 1.978 20.201 3.834 1.00 68.19 144 ASP A O 1
ATOM 1130 N N . ARG A 1 145 ? 2.771 18.166 3.284 1.00 69.31 145 ARG A N 1
ATOM 1131 C CA . ARG A 1 145 ? 3.555 17.869 4.489 1.00 69.31 145 ARG A CA 1
ATOM 1132 C C . ARG A 1 145 ? 2.722 17.637 5.752 1.00 69.31 145 ARG A C 1
ATOM 1134 O O . ARG A 1 145 ? 3.315 17.469 6.816 1.00 69.31 145 ARG A O 1
ATOM 1141 N N . GLU A 1 146 ? 1.389 17.557 5.670 1.00 74.81 146 GLU A N 1
ATOM 1142 C CA . GLU A 1 146 ? 0.585 17.127 6.819 1.00 74.81 146 GLU A CA 1
ATOM 1143 C C . GLU A 1 146 ? 0.955 15.676 7.180 1.00 74.81 146 GLU A C 1
ATOM 1145 O O . GLU A 1 146 ? 0.968 14.760 6.354 1.00 74.81 146 GLU A O 1
ATOM 1150 N N . VAL A 1 147 ? 1.280 15.446 8.452 1.00 85.12 147 VAL A N 1
ATOM 1151 C CA . VAL A 1 147 ? 1.568 14.099 8.942 1.00 85.12 147 VAL A CA 1
ATOM 1152 C C . VAL A 1 147 ? 0.376 13.603 9.750 1.00 85.12 147 VAL A C 1
ATOM 1154 O O . VAL A 1 147 ? 0.067 14.112 10.831 1.00 85.12 147 VAL A O 1
ATOM 1157 N N . LYS A 1 148 ? -0.303 12.581 9.228 1.00 89.12 148 LYS A N 1
ATOM 1158 C CA . LYS A 1 148 ? -1.398 11.883 9.911 1.00 89.12 148 LYS A CA 1
ATOM 1159 C C . LYS A 1 148 ? -0.884 10.558 10.461 1.00 89.12 148 LYS A C 1
ATOM 1161 O O . LYS A 1 148 ? -0.139 9.850 9.790 1.00 89.12 148 LYS A O 1
ATOM 1166 N N . GLN A 1 149 ? -1.310 10.181 11.662 1.00 93.44 149 GLN A N 1
ATOM 1167 C CA . GLN A 1 149 ? -0.937 8.904 12.269 1.00 93.44 149 GLN A CA 1
ATOM 1168 C C . GLN A 1 149 ? -2.116 8.171 12.909 1.00 93.44 149 GLN A C 1
ATOM 1170 O O . GLN A 1 149 ? -3.065 8.788 13.390 1.00 93.44 149 GLN A O 1
ATOM 1175 N N . ILE A 1 150 ? -2.036 6.847 12.960 1.00 95.62 150 ILE A N 1
ATOM 1176 C CA . ILE A 1 150 ? -3.007 5.968 13.622 1.00 95.62 150 ILE A CA 1
ATOM 1177 C C . ILE A 1 150 ? -2.274 4.762 14.218 1.00 95.62 150 ILE A C 1
ATOM 1179 O O . ILE A 1 150 ? -1.311 4.266 13.640 1.00 95.62 150 ILE A O 1
ATOM 1183 N N . GLU A 1 151 ? -2.712 4.267 15.377 1.00 97.00 151 GLU A N 1
ATOM 1184 C CA . GLU A 1 151 ? -2.142 3.046 15.962 1.00 97.00 151 GLU A CA 1
ATOM 1185 C C . GLU A 1 151 ? -2.306 1.863 14.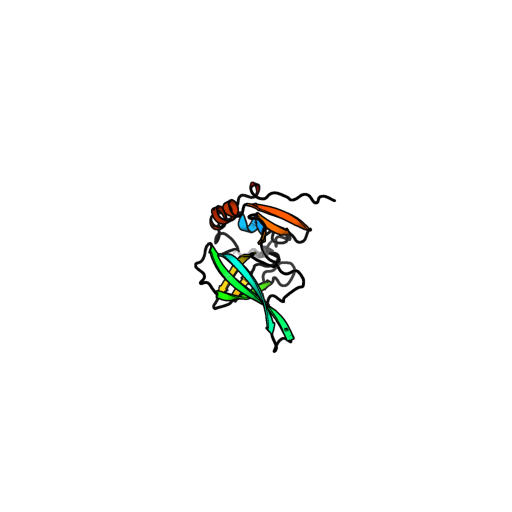995 1.00 97.00 151 GLU A C 1
ATOM 1187 O O . GLU A 1 151 ? -3.400 1.608 14.484 1.00 97.00 151 GLU A O 1
ATOM 1192 N N . GLN A 1 152 ? -1.244 1.084 14.794 1.00 97.19 152 GLN A N 1
ATOM 1193 C CA . GLN A 1 152 ? -1.220 -0.065 13.888 1.00 97.19 152 GLN A CA 1
ATOM 1194 C C . GLN A 1 152 ? -2.375 -1.036 14.146 1.00 97.19 152 GLN A C 1
ATOM 1196 O O . GLN A 1 152 ? -3.055 -1.459 13.216 1.00 97.19 152 GLN A O 1
ATOM 1201 N N . ARG A 1 153 ? -2.651 -1.366 15.411 1.00 97.00 153 ARG A N 1
ATOM 1202 C CA . ARG A 1 153 ? -3.744 -2.287 15.756 1.00 97.00 153 ARG A CA 1
ATOM 1203 C C . ARG A 1 153 ? -5.113 -1.740 15.365 1.00 97.00 153 ARG A C 1
ATOM 1205 O O . ARG A 1 153 ? -5.995 -2.516 14.995 1.00 97.00 153 ARG A O 1
ATOM 1212 N N . LEU A 1 154 ? -5.311 -0.426 15.467 1.00 96.56 154 LEU A N 1
ATOM 1213 C CA . LEU A 1 154 ? -6.550 0.226 15.048 1.00 96.56 154 LEU A CA 1
ATOM 1214 C C . LEU A 1 154 ? -6.656 0.270 13.526 1.00 96.56 154 LEU A C 1
ATOM 1216 O O . LEU A 1 154 ? -7.734 -0.027 13.009 1.00 96.56 154 LEU A O 1
ATOM 1220 N N . PHE A 1 155 ? -5.552 0.570 12.838 1.00 97.44 155 PHE A N 1
ATOM 1221 C CA . PHE A 1 155 ? -5.455 0.530 11.382 1.00 97.44 155 PHE A CA 1
ATOM 1222 C C . PHE A 1 155 ? -5.832 -0.851 10.843 1.00 97.44 155 PHE A C 1
ATOM 1224 O O . PHE A 1 155 ? -6.835 -0.990 10.147 1.00 97.44 155 PHE A O 1
ATOM 1231 N N . GLU A 1 156 ? -5.101 -1.895 11.241 1.00 97.00 156 GLU A N 1
ATOM 1232 C CA . GLU A 1 156 ? -5.284 -3.257 10.724 1.00 97.00 156 GLU A CA 1
ATOM 1233 C C . GLU A 1 156 ? -6.684 -3.818 11.040 1.00 97.00 156 GLU A C 1
ATOM 1235 O O . GLU A 1 156 ? -7.242 -4.589 10.262 1.00 97.00 156 GLU A O 1
ATOM 1240 N N . ARG A 1 157 ? -7.301 -3.393 12.153 1.00 96.88 157 ARG A N 1
ATOM 1241 C CA . ARG A 1 157 ? -8.677 -3.777 12.514 1.00 96.88 157 ARG A CA 1
ATOM 1242 C C . ARG A 1 157 ? -9.735 -3.165 11.592 1.00 96.88 157 ARG A C 1
ATOM 1244 O O . ARG A 1 157 ? -10.788 -3.776 11.398 1.00 96.88 157 ARG A O 1
ATOM 1251 N N . HIS A 1 158 ? -9.495 -1.960 11.078 1.00 97.19 158 HIS A N 1
ATOM 1252 C CA . HIS A 1 158 ? -10.492 -1.189 10.329 1.00 97.19 158 HIS A CA 1
ATOM 1253 C C . HIS A 1 158 ? -10.215 -1.115 8.833 1.00 97.19 158 HIS A C 1
ATOM 1255 O O . HIS A 1 158 ? -11.146 -0.829 8.089 1.00 97.19 158 HIS A O 1
ATOM 1261 N N . VAL A 1 159 ? -9.000 -1.435 8.379 1.00 95.50 159 VAL A N 1
ATOM 1262 C CA . VAL A 1 159 ? -8.588 -1.282 6.977 1.00 95.50 159 VAL A CA 1
ATOM 1263 C C . VAL A 1 159 ? -9.566 -1.937 5.995 1.00 95.50 159 VAL A C 1
ATOM 1265 O O . VAL A 1 159 ? -9.877 -1.346 4.975 1.00 95.50 159 VAL A O 1
ATOM 1268 N N . LEU A 1 160 ? -10.154 -3.092 6.336 1.00 95.81 160 LEU A N 1
ATOM 1269 C CA . LEU A 1 160 ? -11.158 -3.762 5.493 1.00 95.81 160 LEU A CA 1
ATOM 1270 C C . LEU A 1 160 ? -12.509 -3.033 5.436 1.00 95.81 160 LEU A C 1
ATOM 1272 O O . LEU A 1 160 ? -13.195 -3.067 4.419 1.00 95.81 160 LEU A O 1
ATOM 1276 N N . LYS A 1 161 ? -12.924 -2.430 6.552 1.00 95.75 161 LYS A N 1
ATOM 1277 C CA . LYS A 1 161 ? -14.268 -1.863 6.752 1.00 95.75 161 LYS A CA 1
ATOM 1278 C C . LYS A 1 161 ? -14.332 -0.363 6.467 1.00 95.75 161 LYS A C 1
ATOM 1280 O O . LYS A 1 161 ? -15.422 0.198 6.498 1.00 95.75 161 LYS A O 1
ATOM 1285 N N . GLY A 1 162 ? -13.186 0.261 6.223 1.00 93.94 162 GLY A N 1
ATOM 1286 C CA . GLY A 1 162 ? -13.028 1.705 6.232 1.00 93.94 162 GLY A CA 1
ATOM 1287 C C . GLY A 1 162 ? -12.561 2.197 7.600 1.00 93.94 162 GLY A C 1
ATOM 1288 O O . GLY A 1 162 ? -13.079 1.796 8.647 1.00 93.94 162 GLY A O 1
ATOM 1289 N N . ILE A 1 163 ? -11.550 3.059 7.585 1.00 95.25 163 ILE A N 1
ATOM 1290 C CA . ILE A 1 163 ? -10.931 3.672 8.757 1.00 95.25 163 ILE A CA 1
ATOM 1291 C C . ILE A 1 163 ? -11.638 5.000 9.040 1.00 95.25 163 ILE A C 1
ATOM 1293 O O . ILE A 1 163 ? -11.476 5.951 8.275 1.00 95.25 163 ILE A O 1
ATOM 1297 N N . PRO A 1 164 ? -12.394 5.125 10.145 1.00 94.00 164 PRO A N 1
ATOM 1298 C CA . PRO A 1 164 ? -13.008 6.394 10.511 1.00 94.00 164 PRO A CA 1
ATOM 1299 C C . PRO A 1 164 ? -11.973 7.522 10.550 1.00 94.00 164 PRO A C 1
ATOM 1301 O O . PRO A 1 164 ? -10.966 7.409 11.247 1.00 94.00 164 PRO A O 1
ATOM 1304 N N . THR A 1 165 ? -12.248 8.633 9.864 1.00 89.88 165 THR A N 1
ATOM 1305 C CA . THR A 1 165 ? -11.321 9.776 9.753 1.00 89.88 165 THR A CA 1
ATOM 1306 C C . THR A 1 165 ? -10.858 10.296 11.116 1.00 89.88 165 THR A C 1
ATOM 1308 O O . THR A 1 165 ? -9.690 10.616 11.292 1.00 89.88 165 THR A O 1
ATOM 1311 N N . ARG A 1 166 ? -11.738 10.264 12.125 1.00 90.44 166 ARG A N 1
ATOM 1312 C CA . ARG A 1 166 ? -11.441 10.620 13.526 1.00 90.44 166 ARG A CA 1
ATOM 1313 C C . ARG A 1 166 ? -10.356 9.777 14.214 1.00 90.44 166 ARG A C 1
ATOM 1315 O O . ARG A 1 166 ? -9.928 10.143 15.302 1.00 90.44 166 ARG A O 1
ATOM 1322 N N . PHE A 1 167 ? -9.992 8.613 13.671 1.00 93.81 167 PHE A N 1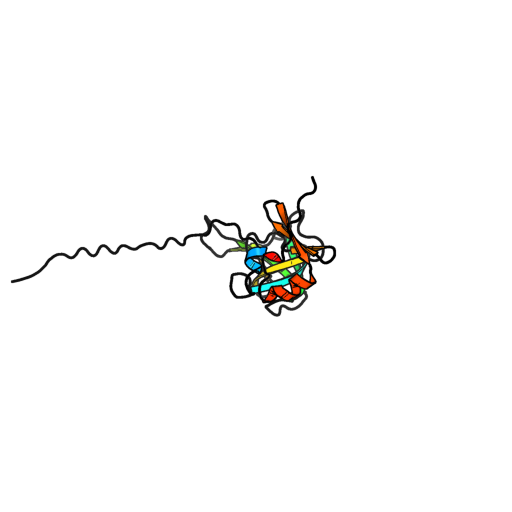
ATOM 1323 C CA . PHE A 1 167 ? -8.907 7.792 14.220 1.00 93.81 167 PHE A CA 1
ATOM 1324 C C . PHE A 1 167 ? -7.529 8.277 13.782 1.00 93.81 167 PHE A C 1
ATOM 1326 O O . PHE A 1 167 ? -6.545 7.957 14.445 1.00 93.81 167 PHE A O 1
ATOM 1333 N N . TRP A 1 168 ? -7.464 9.059 12.706 1.00 92.19 168 TRP A N 1
ATOM 1334 C CA . TRP A 1 168 ? -6.241 9.723 12.296 1.00 92.19 168 TRP A CA 1
ATOM 1335 C C . TRP A 1 168 ? -5.980 10.924 13.201 1.00 92.19 168 TRP A C 1
ATOM 1337 O O . TRP A 1 168 ? -6.832 11.790 13.396 1.00 92.19 168 TRP A O 1
ATOM 1347 N N . GLN A 1 169 ? -4.780 10.967 13.760 1.00 91.69 169 GLN A N 1
ATOM 1348 C CA . GLN A 1 169 ? -4.276 12.068 14.563 1.00 91.69 169 GLN A CA 1
ATOM 1349 C C . GLN A 1 169 ? -3.331 12.898 13.707 1.00 91.69 169 GLN A C 1
ATOM 1351 O O . GLN A 1 169 ? -2.434 1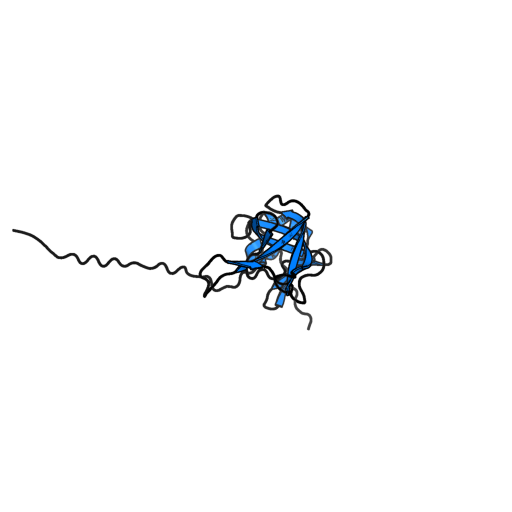2.347 13.073 1.00 91.69 169 GLN A O 1
ATOM 1356 N N . ARG A 1 170 ? -3.499 14.219 13.719 1.00 87.19 170 ARG A N 1
ATOM 1357 C CA . ARG A 1 170 ? -2.518 15.132 13.131 1.00 87.19 170 ARG A CA 1
ATOM 1358 C C . ARG A 1 170 ? -1.324 15.259 14.063 1.00 87.19 170 ARG A C 1
ATOM 1360 O O . ARG A 1 170 ? -1.496 15.646 15.221 1.00 87.19 170 ARG A O 1
ATOM 1367 N N . LEU A 1 171 ? -0.133 14.966 13.561 1.00 78.06 171 LEU A N 1
ATOM 1368 C CA . LEU A 1 171 ? 1.100 15.427 14.180 1.00 78.06 171 LEU A CA 1
ATOM 1369 C C . LEU A 1 171 ? 1.194 16.927 13.896 1.00 78.06 171 LEU A C 1
ATOM 1371 O O . LEU A 1 171 ? 1.197 17.349 12.744 1.00 78.06 171 LEU A O 1
ATOM 1375 N N . LYS A 1 172 ? 1.185 17.738 14.954 1.00 59.78 172 LYS A N 1
ATOM 1376 C CA . LYS A 1 172 ? 1.609 19.131 14.829 1.00 59.78 172 LYS A CA 1
ATOM 1377 C C . LYS A 1 172 ? 3.126 19.120 14.751 1.00 59.78 172 LYS A C 1
ATOM 1379 O O . LYS A 1 172 ? 3.752 18.496 15.609 1.00 59.78 172 LYS A O 1
ATOM 1384 N N . ASP A 1 173 ? 3.680 19.798 13.756 1.00 56.16 173 ASP A N 1
ATOM 1385 C CA . ASP A 1 173 ? 5.105 20.090 13.736 1.00 56.16 173 ASP A CA 1
ATOM 1386 C C . ASP A 1 173 ? 5.448 20.840 15.029 1.00 56.16 173 ASP A C 1
ATOM 1388 O O . ASP A 1 173 ? 4.833 21.857 15.364 1.00 56.16 173 ASP A O 1
ATOM 1392 N N . ASN A 1 174 ? 6.361 20.274 15.816 1.00 45.78 174 ASN A N 1
ATOM 1393 C CA . ASN A 1 174 ? 7.078 21.060 16.805 1.00 45.78 174 ASN A CA 1
ATOM 1394 C C . ASN A 1 174 ? 8.165 21.785 16.010 1.00 45.78 174 ASN A C 1
ATOM 1396 O O . ASN A 1 174 ? 9.156 21.147 15.651 1.00 45.78 174 ASN A O 1
ATOM 1400 N N . ASP A 1 175 ? 7.917 23.056 15.687 1.00 40.06 175 ASP A N 1
ATOM 1401 C CA . ASP A 1 175 ? 8.949 23.993 15.220 1.00 40.06 175 ASP A CA 1
ATOM 1402 C C . ASP A 1 175 ? 10.157 24.015 16.177 1.00 40.06 175 ASP A C 1
ATOM 1404 O O . ASP A 1 175 ? 9.941 24.028 17.417 1.00 40.06 175 ASP A O 1
#